Protein AF-A0A8J2EJ14-F1 (afdb_monomer_lite)

Structure (mmCIF, N/CA/C/O backbone):
data_AF-A0A8J2EJ14-F1
#
_entry.id   AF-A0A8J2EJ14-F1
#
loop_
_atom_site.group_PDB
_atom_site.id
_atom_site.type_symbol
_atom_site.label_atom_id
_atom_site.label_alt_id
_atom_site.label_comp_id
_atom_site.label_asym_id
_atom_site.label_entity_id
_atom_site.label_seq_id
_atom_site.pdbx_PDB_ins_code
_atom_site.Cartn_x
_atom_site.Cartn_y
_atom_site.Cartn_z
_atom_site.occupancy
_atom_site.B_iso_or_equiv
_atom_site.auth_seq_id
_atom_site.auth_comp_id
_atom_site.auth_asym_id
_atom_site.auth_atom_id
_atom_site.pdbx_PDB_model_num
ATOM 1 N N . MET A 1 1 ? -9.183 -16.536 -4.818 1.00 70.44 1 MET A N 1
ATOM 2 C CA . MET A 1 1 ? -9.705 -15.344 -5.527 1.00 70.44 1 MET A CA 1
ATOM 3 C C . MET A 1 1 ? -8.588 -14.378 -5.944 1.00 70.44 1 MET A C 1
ATOM 5 O O . MET A 1 1 ? -8.464 -14.133 -7.134 1.00 70.44 1 MET A O 1
ATOM 9 N N . TRP A 1 2 ? -7.693 -13.924 -5.053 1.00 78.81 2 TRP A N 1
ATOM 10 C CA . TRP A 1 2 ? -6.596 -12.997 -5.415 1.00 78.81 2 TRP A CA 1
ATOM 11 C C . TRP A 1 2 ? -5.564 -13.561 -6.421 1.00 78.81 2 TRP A C 1
ATOM 13 O O . TRP A 1 2 ? -5.165 -12.867 -7.353 1.00 78.81 2 TRP A O 1
ATOM 23 N N . ARG A 1 3 ? -5.198 -14.848 -6.319 1.00 78.94 3 ARG A N 1
ATOM 24 C CA . ARG A 1 3 ? -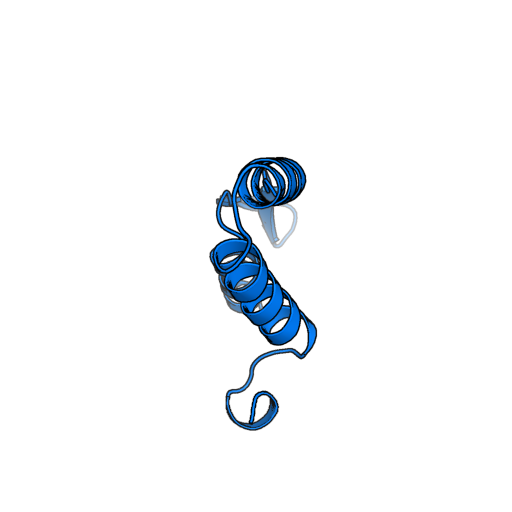4.312 -15.510 -7.302 1.00 78.94 3 ARG A CA 1
ATOM 25 C C . ARG A 1 3 ? -4.900 -15.536 -8.720 1.00 78.94 3 ARG A C 1
ATOM 27 O O . ARG A 1 3 ? -4.172 -15.327 -9.682 1.00 78.94 3 ARG A O 1
ATOM 34 N N . ALA A 1 4 ? -6.215 -15.736 -8.843 1.00 84.94 4 ALA A N 1
ATOM 35 C CA . ALA A 1 4 ? -6.912 -15.726 -10.132 1.00 84.94 4 ALA A CA 1
ATOM 36 C C . ALA A 1 4 ? -6.950 -14.318 -10.756 1.00 84.94 4 ALA A C 1
ATOM 38 O O . ALA A 1 4 ? -6.831 -14.175 -11.966 1.00 84.94 4 ALA A O 1
ATOM 39 N N . ALA A 1 5 ? -7.018 -13.274 -9.923 1.00 81.31 5 ALA A N 1
ATOM 40 C CA . ALA A 1 5 ? -6.972 -11.872 -10.339 1.00 81.31 5 ALA A CA 1
ATOM 41 C C . ALA A 1 5 ? -5.551 -11.350 -10.656 1.00 81.31 5 ALA A C 1
ATOM 43 O O . ALA A 1 5 ? -5.370 -10.150 -10.857 1.00 81.31 5 ALA A O 1
ATOM 44 N N . LYS A 1 6 ? -4.523 -12.219 -10.678 1.00 80.50 6 LYS A N 1
ATOM 45 C CA . LYS A 1 6 ? -3.108 -11.851 -10.906 1.00 80.50 6 LYS A CA 1
ATOM 46 C C . LYS A 1 6 ? -2.633 -10.691 -10.011 1.00 80.50 6 LYS A C 1
ATOM 48 O O . LYS A 1 6 ? -1.847 -9.839 -10.446 1.00 80.50 6 LYS A O 1
ATOM 53 N N . THR A 1 7 ? -3.127 -10.646 -8.772 1.00 81.31 7 THR A N 1
ATOM 54 C CA . THR A 1 7 ? -2.665 -9.713 -7.738 1.00 81.31 7 THR A CA 1
ATOM 55 C C . THR A 1 7 ? -1.778 -10.443 -6.731 1.00 81.31 7 THR A C 1
ATOM 57 O O . THR A 1 7 ? -1.883 -11.661 -6.571 1.00 81.31 7 THR A O 1
ATOM 60 N N . SER A 1 8 ? -0.874 -9.722 -6.070 1.00 86.44 8 SER A N 1
ATOM 61 C CA . SER A 1 8 ? -0.053 -10.292 -5.002 1.00 86.44 8 SER A CA 1
ATOM 62 C C . SER A 1 8 ? -0.844 -10.342 -3.694 1.00 86.44 8 SER A C 1
ATOM 64 O O . SER A 1 8 ? -1.738 -9.526 -3.459 1.00 86.44 8 SER A O 1
ATOM 66 N N . TYR A 1 9 ? -0.494 -11.286 -2.815 1.00 86.75 9 TYR A N 1
ATOM 67 C CA . TYR A 1 9 ? -1.072 -11.348 -1.469 1.00 86.75 9 TYR A CA 1
ATOM 68 C C . TYR A 1 9 ? -0.903 -10.016 -0.727 1.00 86.75 9 TYR A C 1
ATOM 70 O O . TYR A 1 9 ? -1.829 -9.550 -0.072 1.00 86.75 9 TYR A O 1
ATOM 78 N N . LEU A 1 10 ? 0.257 -9.374 -0.898 1.00 86.00 10 LEU A N 1
ATOM 79 C CA . LEU A 1 10 ? 0.572 -8.096 -0.272 1.00 86.00 10 LEU A CA 1
ATOM 80 C C . LEU A 1 10 ? -0.345 -6.965 -0.758 1.00 86.00 10 LEU A C 1
ATOM 82 O O . LEU A 1 10 ? -0.858 -6.212 0.066 1.00 86.00 10 LEU A O 1
ATOM 86 N N . LYS A 1 11 ? -0.600 -6.869 -2.073 1.00 86.31 11 LYS A N 1
ATOM 87 C CA . LYS A 1 11 ? -1.534 -5.875 -2.627 1.00 86.31 11 LYS A CA 1
ATOM 88 C C . LYS A 1 11 ? -2.943 -6.097 -2.072 1.00 86.31 11 LYS A C 1
ATOM 90 O O . LYS A 1 11 ? -3.538 -5.171 -1.532 1.00 86.31 11 LYS A O 1
ATOM 95 N N . TYR A 1 12 ? -3.428 -7.337 -2.118 1.00 89.12 12 TYR A N 1
ATOM 96 C CA . TYR A 1 12 ? -4.752 -7.684 -1.599 1.00 89.12 12 TYR A CA 1
ATOM 97 C C . TYR A 1 12 ? -4.896 -7.398 -0.092 1.00 89.12 12 TYR A C 1
ATOM 99 O O . TYR A 1 12 ? -5.880 -6.802 0.336 1.00 89.12 12 TYR A O 1
ATOM 107 N N . GLY A 1 13 ? -3.904 -7.773 0.722 1.00 90.06 13 GLY A N 1
ATOM 108 C CA . GLY A 1 13 ? -3.923 -7.532 2.167 1.00 90.06 13 GLY A CA 1
ATOM 109 C C . GLY A 1 13 ? -3.931 -6.044 2.519 1.00 90.06 13 GLY A C 1
ATOM 110 O O . GLY A 1 13 ? -4.710 -5.618 3.371 1.00 90.06 13 GLY A O 1
ATOM 111 N N . ASN A 1 14 ? -3.124 -5.240 1.820 1.00 88.56 14 ASN A N 1
ATOM 112 C CA . ASN A 1 14 ? -3.110 -3.7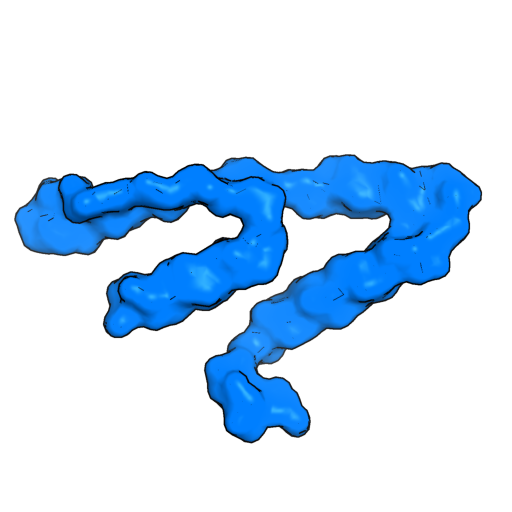89 2.004 1.00 88.56 14 ASN A CA 1
ATOM 113 C C . ASN A 1 14 ? -4.441 -3.144 1.596 1.00 88.56 14 ASN A C 1
ATOM 115 O O . ASN A 1 14 ? -4.928 -2.262 2.303 1.00 88.56 14 ASN A O 1
ATOM 119 N N . GLU A 1 15 ? -5.066 -3.623 0.517 1.00 87.38 15 GLU A N 1
ATOM 120 C CA . GLU A 1 15 ? -6.382 -3.155 0.076 1.00 87.38 15 GLU A CA 1
ATOM 121 C C . GLU A 1 15 ? -7.475 -3.426 1.112 1.00 87.38 15 GLU A C 1
ATOM 123 O O . GLU A 1 15 ? -8.211 -2.517 1.502 1.00 87.38 15 GLU A O 1
ATOM 128 N N . MET A 1 16 ? -7.551 -4.659 1.612 1.00 90.25 16 MET A N 1
ATOM 129 C CA . MET A 1 16 ? -8.545 -5.024 2.622 1.00 90.25 16 MET A CA 1
ATOM 130 C C . MET A 1 16 ? -8.302 -4.287 3.945 1.00 90.25 16 MET A C 1
ATOM 132 O O . MET A 1 16 ? -9.252 -3.850 4.592 1.00 90.25 16 MET A O 1
ATOM 136 N N . ALA A 1 17 ? -7.040 -4.073 4.330 1.00 90.38 17 ALA A N 1
ATOM 137 C CA . ALA A 1 17 ? -6.701 -3.283 5.510 1.00 90.38 17 ALA A CA 1
ATOM 138 C C . ALA A 1 17 ? -7.085 -1.801 5.349 1.00 90.38 17 ALA A C 1
ATOM 140 O O . ALA A 1 17 ? -7.498 -1.163 6.318 1.00 90.38 17 ALA A O 1
ATOM 141 N N . ALA A 1 18 ? -6.970 -1.231 4.146 1.00 89.12 18 ALA A N 1
ATOM 142 C CA . ALA A 1 18 ? -7.429 0.129 3.868 1.00 89.12 18 ALA A CA 1
ATOM 143 C C . ALA A 1 18 ? -8.954 0.254 4.017 1.00 89.12 18 ALA A C 1
ATOM 145 O O . ALA A 1 18 ? -9.420 1.200 4.652 1.00 89.12 18 ALA A O 1
ATOM 146 N N . LEU A 1 19 ? -9.719 -0.723 3.514 1.00 90.56 19 LEU A N 1
ATOM 147 C CA . LEU A 1 19 ? -11.173 -0.787 3.708 1.00 90.56 19 LEU A CA 1
ATOM 148 C C . LEU A 1 19 ? -11.536 -0.931 5.189 1.00 90.56 19 LEU A C 1
ATOM 150 O O . LEU A 1 19 ? -12.352 -0.167 5.698 1.00 90.56 19 LEU A O 1
ATOM 154 N N . LEU A 1 20 ? -10.865 -1.837 5.907 1.00 92.50 20 LEU A N 1
ATOM 155 C CA . LEU A 1 20 ? -11.088 -2.036 7.338 1.00 92.50 20 LEU A CA 1
ATOM 156 C C . LEU A 1 20 ? -10.902 -0.732 8.119 1.00 92.50 20 LEU A C 1
ATOM 158 O O . LEU A 1 20 ? -11.736 -0.410 8.959 1.00 92.50 20 LEU A O 1
ATOM 162 N N . ARG A 1 21 ? -9.858 0.051 7.804 1.00 90.81 21 ARG A N 1
ATOM 163 C CA . ARG A 1 21 ? -9.589 1.352 8.443 1.00 90.81 21 ARG A CA 1
ATOM 164 C C . ARG A 1 21 ? -10.710 2.373 8.241 1.00 90.81 21 ARG A C 1
ATOM 166 O O . ARG A 1 21 ? -10.926 3.207 9.117 1.00 90.81 21 ARG A O 1
ATOM 173 N N . GLN A 1 22 ? -11.432 2.304 7.124 1.00 88.69 22 GLN A N 1
ATOM 174 C CA . GLN A 1 22 ? -12.579 3.176 6.854 1.00 88.69 22 GLN A CA 1
ATOM 175 C C . GLN A 1 22 ? -13.816 2.791 7.672 1.00 88.69 22 GLN A C 1
ATOM 177 O O . GLN A 1 22 ? -14.633 3.659 7.965 1.00 88.69 22 GLN A O 1
ATOM 182 N N . CYS A 1 23 ? -13.933 1.525 8.080 1.00 93.44 23 CYS A N 1
ATOM 183 C CA . CYS A 1 23 ? -15.042 1.028 8.893 1.00 93.44 23 CYS A CA 1
ATOM 184 C C . CYS A 1 23 ? -14.902 1.334 10.398 1.00 93.44 23 CYS A C 1
ATOM 186 O O . CYS A 1 23 ? -15.834 1.059 11.154 1.00 93.44 23 CYS A O 1
ATOM 188 N N . LEU A 1 24 ? -13.770 1.883 10.866 1.00 92.75 24 LEU A N 1
ATOM 189 C CA . LEU A 1 24 ? -13.619 2.269 12.275 1.00 92.75 24 LEU A CA 1
ATOM 190 C C . LEU A 1 24 ? -14.462 3.504 12.623 1.00 92.75 24 LEU A C 1
ATOM 192 O O . LEU A 1 24 ? -14.648 4.412 11.814 1.00 92.75 24 LEU A O 1
ATOM 196 N N . LYS A 1 25 ? -14.900 3.573 13.886 1.00 93.75 25 LYS A N 1
ATOM 197 C CA . LYS A 1 25 ? -15.479 4.787 14.476 1.00 93.75 25 LYS A CA 1
ATOM 198 C C . LYS A 1 25 ? -14.404 5.837 14.778 1.00 93.75 25 LYS A C 1
ATOM 200 O O . LYS A 1 25 ? -13.242 5.516 15.051 1.00 93.75 25 LYS A O 1
ATOM 205 N N . GLU A 1 26 ? -14.813 7.103 14.780 1.00 92.19 26 GLU A N 1
ATOM 206 C CA . GLU A 1 26 ? -13.983 8.194 15.298 1.00 92.19 26 GLU A CA 1
ATOM 207 C C . GLU A 1 26 ? -13.805 8.065 16.820 1.00 92.19 26 GLU A C 1
ATOM 209 O O . GLU A 1 26 ? -14.742 7.634 17.497 1.00 92.19 26 GLU A O 1
ATOM 214 N N . PRO A 1 27 ? -12.622 8.395 17.383 1.00 92.06 27 PRO A N 1
ATOM 215 C CA . PRO A 1 27 ? -11.444 9.024 16.755 1.00 92.06 27 PRO A CA 1
ATOM 216 C C . PRO A 1 27 ? -10.395 8.030 16.212 1.00 92.06 27 PRO A C 1
ATOM 218 O O . PRO A 1 27 ? -9.338 8.428 15.714 1.00 92.06 27 PRO A O 1
ATOM 221 N N . ALA A 1 28 ? -10.627 6.723 16.373 1.00 89.31 28 ALA A N 1
ATOM 222 C CA . ALA A 1 28 ? -9.658 5.690 16.008 1.00 89.31 28 ALA A CA 1
ATOM 223 C C . ALA A 1 28 ? -9.394 5.662 14.496 1.00 89.31 28 ALA A C 1
ATOM 225 O O . ALA A 1 28 ? -8.256 5.449 14.076 1.00 89.31 28 ALA A O 1
ATOM 226 N N . ARG A 1 29 ? -10.424 5.947 13.693 1.00 89.50 29 ARG A N 1
ATOM 227 C CA . ARG A 1 29 ? -10.318 6.102 12.241 1.00 89.50 29 ARG A CA 1
ATOM 228 C C . ARG A 1 29 ? -9.313 7.184 11.849 1.00 89.50 29 ARG A C 1
ATOM 230 O O . ARG A 1 29 ? -8.363 6.872 11.134 1.00 89.50 29 ARG A O 1
ATOM 237 N N . THR A 1 30 ? -9.468 8.413 12.346 1.00 90.69 30 THR A N 1
ATOM 238 C CA . THR A 1 30 ? -8.549 9.515 12.013 1.00 90.69 30 THR A CA 1
ATOM 239 C C . THR A 1 30 ? -7.103 9.178 12.391 1.00 90.69 30 THR A C 1
ATOM 241 O O . THR A 1 30 ? -6.201 9.325 11.567 1.00 90.69 30 THR A O 1
ATOM 244 N N . LYS A 1 31 ? -6.878 8.608 13.585 1.00 92.44 31 LYS A N 1
ATOM 245 C CA . LYS A 1 31 ? -5.537 8.182 14.031 1.00 92.44 31 LYS A CA 1
ATOM 246 C C . LYS A 1 31 ? -4.937 7.081 13.150 1.00 92.44 31 LYS A C 1
ATOM 248 O O . LYS A 1 31 ? -3.738 7.086 12.881 1.00 92.44 31 LYS A O 1
ATOM 253 N N . ALA A 1 32 ? -5.746 6.113 12.723 1.00 88.88 32 ALA A N 1
ATOM 254 C CA . ALA A 1 32 ? -5.291 5.013 11.877 1.00 88.88 32 ALA A CA 1
ATOM 255 C C . ALA A 1 32 ? -4.977 5.472 10.444 1.00 88.88 32 ALA A C 1
ATOM 257 O O . ALA A 1 32 ? -4.009 4.995 9.856 1.00 88.88 32 ALA A O 1
ATOM 258 N N . LEU A 1 33 ? -5.767 6.401 9.897 1.00 87.62 33 LEU A N 1
ATOM 259 C CA . LEU A 1 33 ? -5.525 6.994 8.579 1.00 87.62 33 LEU A CA 1
ATOM 260 C C . LEU A 1 33 ? -4.282 7.880 8.580 1.00 87.62 33 LEU A C 1
ATOM 262 O O . LEU A 1 33 ? -3.476 7.803 7.659 1.00 87.62 33 LEU A O 1
ATOM 266 N N . GLU A 1 34 ? -4.087 8.671 9.634 1.00 89.38 34 GLU A N 1
ATOM 267 C CA . GLU A 1 34 ? -2.905 9.512 9.779 1.00 89.38 34 GLU A CA 1
ATOM 268 C C . GLU A 1 34 ? -1.610 8.694 9.819 1.00 89.38 34 GLU A C 1
ATOM 270 O O . GLU A 1 34 ? -0.658 9.030 9.116 1.00 89.38 34 GLU A O 1
ATOM 275 N N . LYS A 1 35 ? -1.595 7.596 10.585 1.00 87.69 35 LYS A N 1
ATOM 276 C CA . LYS A 1 35 ? -0.445 6.682 10.662 1.00 87.69 35 LYS A CA 1
ATOM 277 C C . LYS A 1 35 ? -0.149 5.960 9.349 1.00 87.69 35 LYS A C 1
ATOM 279 O O . LYS A 1 35 ? 0.969 5.499 9.161 1.00 87.69 35 LYS A O 1
ATOM 284 N N . ASN A 1 36 ? -1.140 5.829 8.470 1.00 87.25 36 ASN A N 1
ATOM 285 C CA . ASN A 1 36 ? -1.021 5.101 7.210 1.00 87.25 36 ASN A CA 1
ATOM 286 C C . ASN A 1 36 ? -0.804 6.030 6.002 1.00 87.25 36 ASN A C 1
ATOM 288 O O . ASN A 1 36 ? -1.016 5.611 4.870 1.00 87.25 36 ASN A O 1
ATOM 292 N N . ARG A 1 37 ? -0.421 7.299 6.206 1.00 85.75 37 ARG A N 1
ATOM 293 C CA . ARG A 1 37 ? -0.100 8.206 5.095 1.00 85.75 37 ARG A CA 1
ATOM 294 C C . ARG A 1 37 ? 1.179 7.753 4.388 1.00 85.75 37 ARG A C 1
ATOM 296 O O . ARG A 1 37 ? 2.223 7.615 5.020 1.00 85.75 37 ARG A O 1
ATOM 303 N N . ILE A 1 38 ? 1.103 7.578 3.071 1.00 85.06 38 ILE A N 1
ATOM 304 C CA . ILE A 1 38 ? 2.233 7.158 2.237 1.00 85.06 38 ILE A CA 1
ATOM 305 C C . ILE A 1 38 ? 2.713 8.332 1.372 1.00 85.06 38 ILE A C 1
ATOM 307 O O . ILE A 1 38 ? 1.934 8.965 0.662 1.00 85.06 38 ILE A O 1
ATOM 311 N N . HIS A 1 39 ? 4.020 8.604 1.415 1.00 86.56 39 HIS A N 1
ATOM 312 C CA . HIS A 1 39 ? 4.700 9.601 0.585 1.00 86.56 39 HIS A CA 1
ATOM 313 C C . HIS A 1 39 ? 5.921 8.955 -0.071 1.00 86.56 39 HIS A C 1
ATOM 315 O O . HIS A 1 39 ? 7.026 9.000 0.464 1.00 86.56 39 HIS A O 1
ATOM 321 N N . LEU A 1 40 ? 5.709 8.308 -1.216 1.00 84.44 40 LEU A N 1
ATOM 322 C CA . LEU A 1 40 ? 6.763 7.605 -1.947 1.00 84.44 40 LEU A CA 1
ATOM 323 C C . LEU A 1 40 ? 7.079 8.329 -3.253 1.00 84.44 40 LEU A C 1
ATOM 325 O O . LEU A 1 40 ? 6.202 8.926 -3.870 1.00 84.44 40 LEU A O 1
ATOM 329 N N . VAL A 1 41 ? 8.330 8.250 -3.698 1.00 84.19 41 VAL A N 1
ATOM 330 C CA . VAL A 1 41 ? 8.743 8.708 -5.029 1.00 84.19 41 VAL A CA 1
ATOM 331 C C . VAL A 1 41 ? 9.375 7.527 -5.744 1.00 84.19 41 VAL A C 1
ATOM 333 O O . VAL A 1 41 ? 10.441 7.055 -5.357 1.00 84.19 41 VAL A O 1
ATOM 336 N N . GLU A 1 42 ? 8.710 7.044 -6.788 1.00 84.06 42 GLU A N 1
ATOM 337 C CA . GLU A 1 42 ? 9.283 6.051 -7.688 1.00 84.06 42 GLU A CA 1
ATOM 338 C C . GLU A 1 42 ? 10.312 6.740 -8.588 1.00 84.06 42 GLU A C 1
ATOM 340 O O . GLU A 1 42 ? 10.028 7.802 -9.141 1.00 84.06 42 GLU A O 1
ATOM 345 N N . LYS A 1 43 ? 11.489 6.134 -8.767 1.00 85.19 43 LYS A N 1
ATOM 346 C CA . LYS A 1 43 ? 12.467 6.534 -9.786 1.00 85.19 43 LYS A CA 1
ATOM 347 C C . LYS A 1 43 ? 12.805 5.320 -10.640 1.00 85.19 43 LYS A C 1
ATOM 349 O O . LYS A 1 43 ? 13.332 4.338 -10.124 1.00 85.19 43 LYS A O 1
ATOM 354 N N . LYS A 1 44 ? 12.511 5.393 -11.936 1.00 84.06 44 LYS A N 1
ATOM 355 C CA . LYS A 1 44 ? 12.856 4.356 -12.912 1.00 84.06 44 LYS A CA 1
ATOM 356 C C . LYS A 1 44 ? 14.207 4.683 -13.531 1.00 84.06 44 LYS A C 1
ATOM 358 O O . LYS A 1 44 ? 14.418 5.796 -14.013 1.00 84.06 44 LYS A O 1
ATOM 363 N N . TRP A 1 45 ? 15.102 3.706 -13.517 1.00 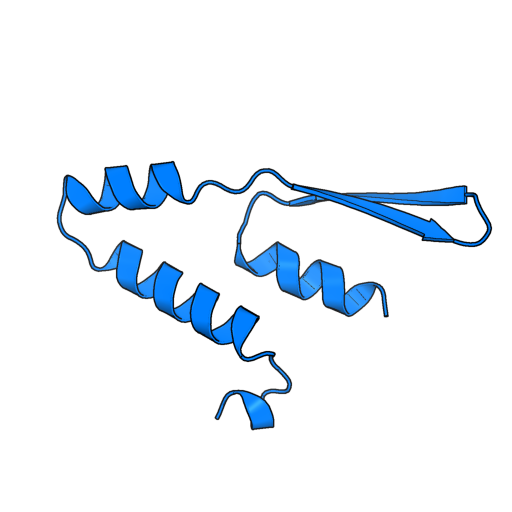85.44 45 TRP A N 1
ATOM 364 C CA . TRP A 1 45 ? 16.446 3.798 -14.075 1.00 85.44 45 TRP A CA 1
ATOM 365 C C . TRP A 1 45 ? 16.625 2.681 -15.092 1.00 85.44 45 TRP A C 1
ATOM 367 O O . TRP A 1 45 ? 16.266 1.541 -14.809 1.00 85.44 45 TRP A O 1
ATOM 377 N N . ALA A 1 46 ? 17.193 2.994 -16.252 1.00 87.88 46 ALA A N 1
ATOM 378 C CA . ALA A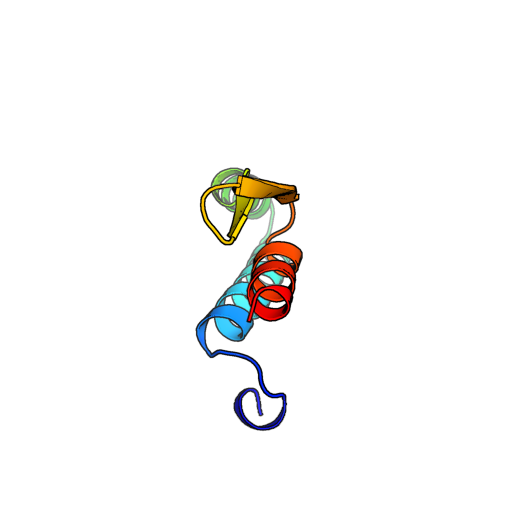 1 46 ? 17.627 1.983 -17.207 1.00 87.88 46 ALA A CA 1
ATOM 379 C C . ALA A 1 46 ? 18.929 2.441 -17.863 1.00 87.88 46 ALA A C 1
ATOM 381 O O . ALA A 1 46 ? 19.091 3.626 -18.152 1.00 87.88 46 ALA A O 1
ATOM 382 N N . ASN A 1 47 ? 19.861 1.511 -18.081 1.00 85.62 47 ASN A N 1
ATOM 383 C CA . ASN A 1 47 ? 21.167 1.792 -18.691 1.00 85.62 47 ASN A CA 1
ATOM 384 C C . ASN A 1 47 ? 21.921 2.967 -18.028 1.00 85.62 47 ASN A C 1
ATOM 386 O O . ASN A 1 47 ? 22.574 3.755 -18.701 1.00 85.62 47 ASN A O 1
ATOM 390 N N . GLY A 1 48 ? 21.788 3.119 -16.705 1.00 87.25 48 GLY A N 1
ATOM 391 C CA . GLY A 1 48 ? 22.441 4.186 -15.936 1.00 87.25 48 GLY A CA 1
ATOM 392 C C . GLY A 1 48 ? 21.774 5.566 -16.013 1.00 87.25 48 GLY A C 1
ATOM 393 O O . GLY A 1 48 ? 22.218 6.479 -15.323 1.00 87.25 48 GLY A O 1
ATOM 394 N N . VAL A 1 49 ? 20.691 5.729 -16.782 1.00 86.31 49 VAL A N 1
ATOM 395 C CA . VAL A 1 49 ? 19.967 7.003 -16.921 1.00 86.31 49 VAL A CA 1
ATOM 396 C C . VAL A 1 49 ? 18.590 6.908 -16.263 1.00 86.31 49 VAL A C 1
ATOM 398 O O . VAL A 1 49 ? 17.860 5.926 -16.429 1.00 86.31 49 VAL A O 1
ATOM 401 N N . GLN A 1 50 ? 18.220 7.940 -15.501 1.00 84.88 50 GLN A N 1
ATOM 402 C CA . GLN A 1 50 ? 16.889 8.043 -14.909 1.00 84.88 50 GLN A CA 1
ATOM 403 C C . GLN A 1 50 ? 15.868 8.356 -16.011 1.00 84.88 50 GLN A C 1
ATOM 405 O O . GLN A 1 50 ? 15.902 9.425 -16.611 1.00 84.88 50 GLN A O 1
ATOM 410 N N . GLN A 1 51 ? 14.946 7.430 -16.269 1.00 80.75 51 GLN A N 1
ATOM 411 C CA . GLN A 1 51 ? 13.935 7.570 -17.323 1.00 80.75 51 GLN A CA 1
ATOM 412 C C . GLN A 1 51 ? 12.701 8.354 -16.869 1.00 80.75 51 GLN A C 1
ATOM 414 O O . GLN A 1 51 ? 11.969 8.909 -17.683 1.00 80.75 51 GLN A O 1
ATOM 419 N N . GLY A 1 52 ? 12.446 8.399 -15.563 1.00 76.31 52 GLY A N 1
ATOM 420 C CA . GLY A 1 52 ? 11.327 9.147 -15.008 1.00 76.31 52 GLY A CA 1
ATOM 421 C C . GLY A 1 52 ? 11.073 8.807 -13.551 1.00 76.31 52 GLY A C 1
ATOM 422 O O . GLY A 1 52 ? 11.668 7.884 -12.992 1.00 76.31 52 GLY A O 1
ATOM 423 N N . GLY A 1 53 ? 10.186 9.565 -12.920 1.00 72.75 53 GLY A N 1
ATOM 424 C CA . GLY A 1 53 ? 9.733 9.275 -11.571 1.00 72.75 53 GLY A CA 1
ATOM 425 C C . GLY A 1 53 ? 8.342 9.823 -11.305 1.00 72.75 53 GLY A C 1
ATOM 426 O O . GLY A 1 53 ? 7.950 10.834 -11.884 1.00 72.75 53 GLY A O 1
ATOM 427 N N . LYS A 1 54 ? 7.583 9.127 -10.460 1.00 77.44 54 LYS A N 1
ATOM 428 C CA . LYS A 1 54 ? 6.228 9.521 -10.065 1.00 77.44 54 LYS A CA 1
ATOM 429 C C . LYS A 1 54 ? 6.155 9.593 -8.551 1.00 77.44 54 LYS A C 1
ATOM 431 O O . LYS A 1 54 ? 6.567 8.663 -7.860 1.00 77.44 54 LYS A O 1
ATOM 436 N N . THR A 1 55 ? 5.606 10.688 -8.042 1.00 79.25 55 THR A N 1
ATOM 437 C CA . THR A 1 55 ? 5.252 10.791 -6.628 1.00 79.25 55 THR A CA 1
ATOM 438 C C . THR A 1 55 ? 3.945 10.042 -6.397 1.00 79.25 55 THR A C 1
ATOM 440 O O . THR A 1 55 ? 2.940 10.287 -7.065 1.00 79.25 55 THR A O 1
ATOM 443 N N . LEU A 1 56 ? 3.969 9.100 -5.465 1.00 78.75 56 LEU A N 1
ATOM 444 C CA . LEU A 1 56 ? 2.887 8.187 -5.142 1.00 78.75 56 LEU A CA 1
ATOM 445 C C . LEU A 1 56 ? 2.382 8.523 -3.735 1.00 78.75 56 LEU A C 1
ATOM 447 O O . LEU A 1 56 ? 3.072 8.305 -2.739 1.00 78.75 56 LEU A O 1
ATOM 451 N N . HIS A 1 57 ? 1.164 9.066 -3.678 1.00 69.69 57 HIS A N 1
ATOM 452 C CA . HIS A 1 57 ? 0.482 9.448 -2.434 1.00 69.69 57 HIS A CA 1
ATOM 453 C C . HIS A 1 57 ? -0.680 8.520 -2.056 1.00 69.69 57 HIS A C 1
ATOM 455 O O . HIS A 1 57 ? -1.289 8.690 -1.005 1.00 69.69 57 HIS A O 1
ATOM 461 N N . LYS A 1 58 ? -1.042 7.571 -2.930 1.00 67.38 58 LYS A N 1
ATOM 462 C CA . LYS A 1 58 ? -2.162 6.646 -2.711 1.00 67.38 58 LYS A CA 1
ATOM 463 C C . LYS A 1 58 ? -1.653 5.215 -2.642 1.00 67.38 58 LYS A C 1
ATOM 465 O O . LYS A 1 58 ? -1.042 4.752 -3.606 1.00 67.38 58 LYS A O 1
ATOM 470 N N . ASP A 1 59 ? -2.007 4.512 -1.570 1.00 66.38 59 ASP A N 1
ATOM 471 C CA . ASP A 1 59 ? -1.622 3.123 -1.275 1.00 66.38 59 ASP A CA 1
ATOM 472 C C . ASP A 1 59 ? -1.811 2.183 -2.477 1.00 66.38 59 ASP A C 1
ATOM 474 O O . ASP A 1 59 ? -0.941 1.373 -2.792 1.00 66.38 59 ASP A O 1
ATOM 478 N N . PHE A 1 60 ? -2.914 2.343 -3.212 1.00 64.25 60 PHE A N 1
ATOM 479 C CA . PHE A 1 60 ? -3.254 1.499 -4.362 1.00 64.25 60 PHE A CA 1
ATOM 480 C C . PHE A 1 60 ? -2.359 1.755 -5.583 1.00 64.25 60 PHE A C 1
ATOM 482 O O . PHE A 1 60 ? -1.932 0.818 -6.256 1.00 64.25 60 PHE A O 1
ATOM 489 N N . SER A 1 61 ? -2.021 3.024 -5.840 1.00 67.06 61 SER A N 1
ATOM 490 C CA . SER A 1 61 ? -1.226 3.424 -7.011 1.00 67.06 61 SER A CA 1
ATOM 491 C C . SER A 1 61 ? 0.219 2.932 -6.959 1.00 67.06 61 SER A C 1
ATOM 493 O O . SER A 1 61 ? 0.845 2.779 -8.004 1.00 67.06 61 SER A O 1
ATOM 495 N N . VAL A 1 62 ? 0.736 2.643 -5.759 1.00 69.25 62 VAL A N 1
ATOM 496 C CA . VAL A 1 62 ? 2.106 2.153 -5.563 1.00 69.25 62 VAL A CA 1
ATOM 497 C C . VAL A 1 62 ? 2.293 0.782 -6.205 1.00 69.25 62 VAL A C 1
ATOM 499 O O . VAL A 1 62 ? 3.249 0.567 -6.947 1.00 69.25 62 VAL A O 1
ATOM 502 N N . PHE A 1 63 ? 1.361 -0.141 -5.964 1.00 74.31 63 PHE A N 1
ATOM 503 C CA . PHE A 1 63 ? 1.476 -1.506 -6.477 1.00 74.31 63 PHE A CA 1
ATOM 504 C C . PHE A 1 63 ? 1.188 -1.606 -7.980 1.00 74.31 63 PHE A C 1
ATOM 506 O O . PHE A 1 63 ? 1.726 -2.496 -8.637 1.00 74.31 63 PHE A O 1
ATOM 513 N N . ASP A 1 64 ? 0.389 -0.694 -8.539 1.00 73.62 64 ASP A N 1
ATOM 514 C CA . ASP A 1 64 ? 0.154 -0.628 -9.986 1.00 73.62 64 ASP A CA 1
ATOM 515 C C . ASP A 1 64 ? 1.330 0.012 -10.734 1.00 73.62 64 ASP A C 1
ATOM 517 O O . ASP A 1 64 ? 1.723 -0.478 -11.794 1.00 73.62 64 ASP A O 1
ATOM 521 N N . ALA A 1 65 ? 1.955 1.048 -10.160 1.00 65.56 65 ALA A N 1
ATOM 522 C CA . ALA A 1 65 ? 3.166 1.654 -10.715 1.00 65.56 65 ALA A CA 1
ATOM 523 C C . ALA A 1 65 ? 4.333 0.652 -10.781 1.00 65.56 65 ALA A C 1
ATOM 525 O O . ALA A 1 65 ? 4.983 0.543 -11.824 1.00 65.56 65 ALA A O 1
ATOM 526 N N . ALA A 1 66 ? 4.510 -0.145 -9.719 1.00 63.38 66 ALA A N 1
ATOM 527 C CA . ALA A 1 66 ? 5.530 -1.190 -9.634 1.00 63.38 66 ALA A CA 1
ATOM 528 C C . ALA A 1 66 ? 5.318 -2.348 -10.625 1.00 63.38 66 ALA A C 1
ATOM 530 O O . ALA A 1 66 ? 6.274 -3.007 -11.016 1.00 63.38 66 ALA A O 1
ATOM 531 N N . LYS A 1 67 ? 4.077 -2.6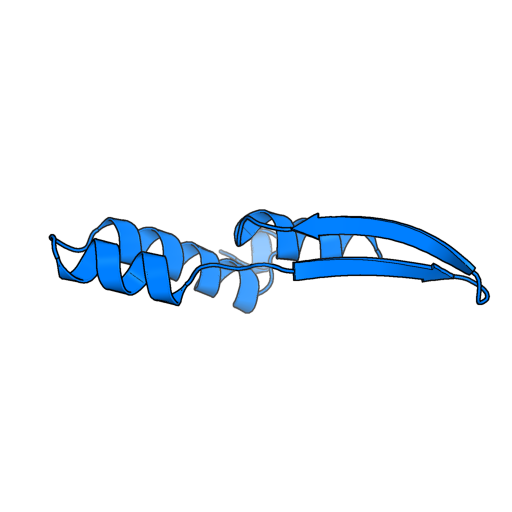18 -11.047 1.00 62.94 67 LYS A N 1
ATOM 532 C CA . LYS A 1 67 ? 3.794 -3.663 -12.043 1.00 62.94 67 LYS A CA 1
ATOM 533 C C . LYS A 1 67 ? 4.088 -3.196 -13.473 1.00 62.94 67 LYS A C 1
ATOM 535 O O . LYS A 1 67 ? 4.404 -4.015 -14.323 1.00 62.94 67 LYS A O 1
ATOM 540 N N . ALA A 1 68 ? 4.004 -1.891 -13.734 1.00 58.50 68 ALA A N 1
ATOM 541 C CA . ALA A 1 68 ? 4.281 -1.286 -15.039 1.00 58.50 68 ALA A CA 1
ATOM 542 C C . ALA A 1 68 ? 5.779 -1.007 -15.294 1.00 58.50 68 ALA A C 1
ATOM 544 O O . ALA A 1 68 ? 6.119 -0.311 -16.250 1.00 58.50 68 ALA A O 1
ATOM 545 N N . SER A 1 69 ? 6.678 -1.421 -14.399 1.00 55.25 69 SER A N 1
ATOM 546 C CA . SER A 1 69 ? 8.136 -1.327 -14.576 1.00 55.25 69 SER A CA 1
ATOM 547 C C . SER A 1 69 ? 8.811 -2.667 -14.882 1.00 55.25 69 SER A C 1
ATOM 549 O O . SER A 1 69 ? 10.028 -2.671 -15.057 1.00 55.25 69 SER A O 1
ATOM 551 N N . GLN A 1 70 ? 8.047 -3.764 -14.947 1.00 45.41 70 GLN A N 1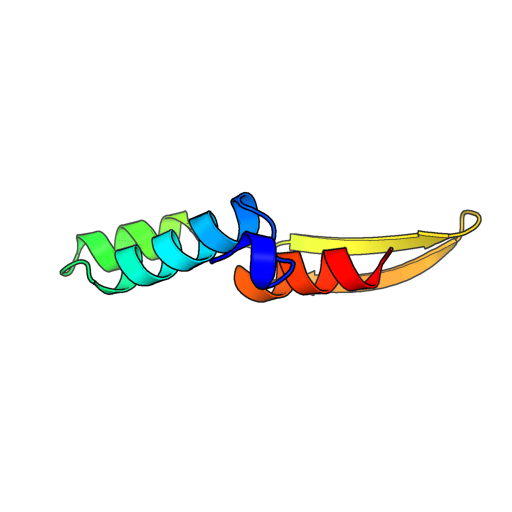
ATOM 552 C CA . GLN A 1 70 ? 8.516 -5.097 -15.342 1.00 45.41 70 GLN A CA 1
ATOM 553 C C . GLN A 1 70 ? 8.288 -5.377 -16.824 1.00 45.41 70 GLN A C 1
ATOM 555 O O . GLN A 1 70 ? 7.247 -4.925 -17.353 1.00 45.41 70 GLN A O 1
#

Radius of gyration: 15.21 Å; chains: 1; bounding box: 38×26×35 Å

pLDDT: mean 81.73, std 10.26, range [45.41, 93.75]

Sequence (70 aa):
MWRAAKTSYLKYGNEMAALLRQCLKEPARTKALEKNRIHLVEKKWANGVQQGGKTLHKDFSVFDAAKASQ

Secondary structure (DSSP, 8-state):
-TTTTT--HHHHHHHHHHHHHHTSPTTHHHHHHHHT---EEEEEEETTEEEEEEEE-SHHHHHHHHHTT-

Foldseek 3Di:
DCVVVVHDPVLVVLVVVVVVLVPDDPPSSVVVVVVPFDWDKDWDDDPRDTPDIDTDGDSNVVRVVVVVND

=== Feature glossary ===
Legend for the data blocks above and below:

— What the protein is —

The amino-acid sequence is the protein's primary structure: the linear order of residues from the N-terminus to the C-terminus, written in one-letter code. Everything else here — the 3D coordinates, the secondary structure, the domain annotations — is ultimately a consequence of this string.

Database cross-references. InterPro integrates a dozen domain/family signature databases into unified entries with residue-range hits. GO terms attach function/process/location labels with evidence codes. CATH codes position the fold in a four-level structural taxonomy. Organism is the NCBI-taxonomy species name.

— Where its atoms are —

The mmCIF block holds the 3D Cartesian coordinates of each backbone atom (N, Cα, C, O) in ångströms. mmCIF is the PDB's canonical archive format — a tagged-loop text representation of the atomic model.

The six renders are orthographic views along the three Cartesian axes in both directions. Representation (cartoon, sticks, or surface) and color scheme (sequence-rainbow or by-chain) vary across proteins so the training set covers all the common visualization conventions.

— Local backbone conformation —

Secondary structure is the local, repeating backbone conformation. DSSP classifies it into eight states by reading the hydrogen-bond network: three helix types (H, G, I), two β types (E, B), two non-regular types (T, S), and unstructured coil (-).

SS3 is a coarse helix/strand/coil call (letters a/b/c) made by the P-SEA algorithm from inter-Cα distances and dihedrals. It is less detailed than DSSP but needs only Cα positions.

Backbone dihedral angles. Every residue except chain termini has a φ (preceding-C → N → Cα → C) and a ψ (N → Cα → C → next-N). They are reported in degrees following the IUPAC sign convention. Secondary structure is essentially a statement about which (φ, ψ) basin each residue occupies.

— Global shape and packing —

The geometric summary reports three shape descriptors. Rg (radius of gyration) measures how spread out the Cα atoms are about their centre of mass; compact globular proteins have small Rg, elongated or unfolded ones large. Cα contacts (<8 Å, |i−j|>4) count long-range residue pairs in spatial proximity — high for tightly packed folds, near zero for rods or random coil. The bounding-box extents give the protein's footprint along x, y, z in Å.

Solvent accessibility: the surface area of each residue that a 1.4 Å water probe can touch, in Å². When only backbone atoms are present the absolute values are lower than full-atom SASA (side chains contribute most of the area) and are flagged as backbone-only.

Plot images: a contact map (which residues are close in 3D, as an N×N binary image), a Ramachandran scatter (backbone torsion angles, revealing secondary-structure composition at a glance), and — for AlphaFold structures — a PAE heatmap (pairwise prediction confidence).

— Structural neighborhood —

Foldseek's 3Di representation compresses backbone geometry into a per-residue letter drawn from a learned twenty-state alphabet. It captures the tertiary interaction pattern around each residue — which residues are packed against it in space, regardless of where they are in sequence.

Structural nearest neighbors (via Foldseek easy-search vs the PDB). Reported per hit: target PDB id, E-value, and alignment TM-score. A TM-score above ~0.5 is the conventional threshold for 'same fold'.

— Confidence and disorder —

pLDDT (predicted Local Distance Difference Test) is AlphaFold's per-residue confidence score, ranging from 0 to 100. Values above 90 indicate high confidence (typically well-packed cores); 70–90 is confident; 50–70 low confidence; below 50 usually means the region is disordered or the prediction is unreliable there. AlphaFold stores pLDDT in the mmCIF B-factor column.

For experimental (PDB) structures, the B-factor (temperature factor) quantifies the positional spread of each atom in the crystal — a combination of thermal vibration and static disorder — in units of Å². High B-factors mark flexible loops or poorly resolved regions; low B-factors mark the rigid, well-ordered core.

Predicted Aligned Error (PAE) is an AlphaFold confidence matrix: entry (i, j) is the expected error in the position of residue j, in ångströms, when the prediction is superimposed on the true structure at residue i. Low PAE within a block of residues means that block is internally rigid and well-predicted; high PAE between two blocks means their relative placement is uncertain even if each block individually is confident.